Protein AF-A0A382SIT6-F1 (afdb_monomer)

Structure (mmCIF, N/CA/C/O backbone):
data_AF-A0A382SIT6-F1
#
_entry.id   AF-A0A382SIT6-F1
#
loop_
_atom_site.group_PDB
_atom_site.id
_atom_site.type_symbol
_atom_site.label_atom_id
_atom_site.label_alt_id
_atom_site.label_comp_id
_atom_site.label_asym_id
_atom_site.label_entity_id
_atom_site.label_seq_id
_atom_site.pdbx_PDB_ins_code
_atom_site.Cartn_x
_atom_site.Cartn_y
_atom_site.Cartn_z
_atom_site.occupancy
_atom_site.B_iso_or_equiv
_atom_site.auth_seq_id
_atom_site.auth_comp_id
_atom_site.auth_asym_id
_atom_site.auth_atom_id
_atom_site.pdbx_PDB_model_num
ATOM 1 N N . MET A 1 1 ? 5.022 -19.753 -0.073 1.00 64.50 1 MET A N 1
ATOM 2 C CA . MET A 1 1 ? 6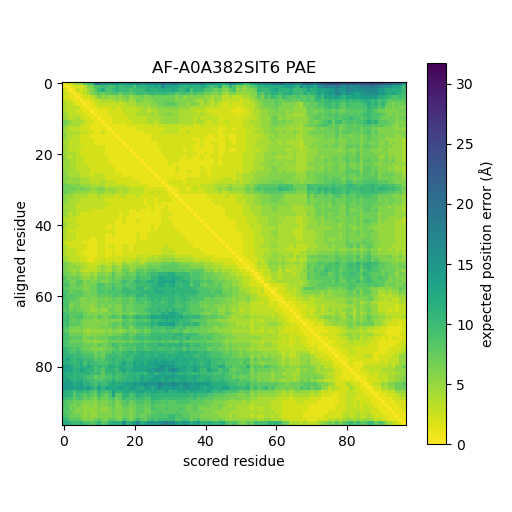.394 -19.171 -0.145 1.00 64.50 1 MET A CA 1
ATOM 3 C C . MET A 1 1 ? 6.535 -18.263 -1.355 1.00 64.50 1 MET A C 1
ATOM 5 O O . MET A 1 1 ? 7.039 -17.162 -1.184 1.00 64.50 1 MET A O 1
ATOM 9 N N . LEU A 1 2 ? 6.063 -18.689 -2.533 1.00 77.31 2 LEU A N 1
ATOM 10 C CA . LEU A 1 2 ? 6.033 -17.855 -3.738 1.00 77.31 2 LEU A CA 1
ATOM 11 C C . LEU A 1 2 ? 5.269 -16.543 -3.532 1.00 77.31 2 LEU A C 1
ATOM 13 O O . LEU A 1 2 ? 5.758 -15.513 -3.965 1.00 77.31 2 LEU A O 1
ATOM 17 N N . ASP A 1 3 ? 4.186 -16.547 -2.757 1.00 75.69 3 ASP A N 1
ATOM 18 C CA . ASP A 1 3 ? 3.359 -15.351 -2.497 1.00 75.69 3 ASP A CA 1
ATOM 19 C C . ASP A 1 3 ? 4.087 -14.262 -1.689 1.00 75.69 3 ASP A C 1
ATOM 21 O O . ASP A 1 3 ? 3.682 -13.105 -1.688 1.00 75.69 3 ASP A O 1
ATOM 25 N N . LYS A 1 4 ? 5.189 -14.613 -1.006 1.00 78.19 4 LYS A N 1
ATOM 26 C CA . LYS A 1 4 ? 6.058 -13.627 -0.339 1.00 78.19 4 LYS A CA 1
ATOM 27 C C . LYS A 1 4 ? 7.012 -12.936 -1.315 1.00 78.19 4 LYS A C 1
ATOM 29 O O . LYS A 1 4 ? 7.439 -11.821 -1.044 1.00 78.19 4 LYS A O 1
ATOM 34 N N . ILE A 1 5 ? 7.377 -13.615 -2.403 1.00 85.75 5 ILE A N 1
ATOM 35 C CA . ILE A 1 5 ? 8.288 -13.103 -3.436 1.00 85.75 5 ILE A CA 1
ATOM 36 C C . ILE A 1 5 ? 7.480 -12.396 -4.530 1.00 85.75 5 ILE A C 1
ATOM 38 O O . ILE A 1 5 ? 7.872 -11.334 -4.996 1.00 85.75 5 ILE A O 1
ATOM 42 N N . PHE A 1 6 ? 6.325 -12.953 -4.887 1.00 89.31 6 PHE A N 1
ATOM 43 C CA . PHE A 1 6 ? 5.402 -12.429 -5.884 1.00 89.31 6 PHE A CA 1
ATOM 44 C C . PHE A 1 6 ? 4.045 -12.142 -5.235 1.00 89.31 6 PHE A C 1
ATOM 46 O O . PHE A 1 6 ? 3.109 -12.932 -5.384 1.00 89.31 6 PHE A O 1
ATOM 53 N N . PRO A 1 7 ? 3.935 -11.052 -4.459 1.00 91.06 7 PRO A N 1
ATOM 54 C CA . PRO A 1 7 ? 2.666 -10.674 -3.865 1.00 91.06 7 PRO A CA 1
ATOM 55 C C . PRO A 1 7 ? 1.641 -10.298 -4.941 1.00 91.06 7 PRO A C 1
ATOM 57 O O . PRO A 1 7 ? 1.983 -9.871 -6.052 1.00 91.06 7 PRO A O 1
ATOM 60 N N . LYS A 1 8 ? 0.360 -10.424 -4.585 1.00 92.50 8 LYS A N 1
ATOM 61 C CA . LYS A 1 8 ? -0.731 -9.841 -5.370 1.00 92.50 8 LYS A CA 1
ATOM 62 C C . LYS A 1 8 ? -0.531 -8.326 -5.426 1.00 92.50 8 LYS A C 1
ATOM 64 O O . LYS A 1 8 ? -0.004 -7.737 -4.482 1.00 92.50 8 LYS A O 1
ATOM 69 N N . ILE A 1 9 ? -0.899 -7.709 -6.541 1.00 94.38 9 ILE A N 1
ATOM 70 C CA . ILE A 1 9 ? -0.853 -6.254 -6.687 1.00 94.38 9 ILE A CA 1
ATOM 71 C C . ILE A 1 9 ? -2.242 -5.725 -6.364 1.00 94.38 9 ILE A C 1
ATOM 73 O O . ILE A 1 9 ? -3.236 -6.326 -6.766 1.00 94.38 9 ILE A O 1
ATOM 77 N N . HIS A 1 10 ? -2.294 -4.596 -5.674 1.00 93.88 10 HIS A N 1
ATOM 78 C CA . HIS A 1 10 ? -3.511 -3.828 -5.507 1.00 93.88 10 HIS A CA 1
ATOM 79 C C . HIS A 1 10 ? -4.084 -3.430 -6.877 1.00 93.88 10 HIS A C 1
ATOM 81 O O . HIS A 1 10 ? -3.325 -3.088 -7.787 1.00 93.88 10 HIS A O 1
ATOM 87 N N . ASP A 1 11 ? -5.409 -3.419 -7.027 1.00 94.12 11 ASP A N 1
ATOM 88 C CA . ASP A 1 11 ? -6.062 -3.211 -8.330 1.00 94.12 11 ASP A CA 1
ATOM 89 C C . ASP A 1 11 ? -5.620 -1.910 -9.026 1.00 94.12 11 ASP A C 1
ATOM 91 O O . ASP A 1 11 ? -5.365 -1.885 -10.234 1.00 94.12 11 ASP A O 1
ATOM 95 N N . GLU A 1 12 ? -5.424 -0.831 -8.262 1.00 93.56 12 GLU A N 1
ATOM 96 C CA . GLU A 1 12 ? -4.924 0.442 -8.801 1.00 93.56 12 GLU A CA 1
ATOM 97 C C . GLU A 1 12 ? -3.445 0.386 -9.225 1.00 93.56 12 GLU A C 1
ATOM 99 O O . GLU A 1 12 ? -3.022 1.113 -10.127 1.00 93.56 12 GLU A O 1
ATOM 104 N N . GLY A 1 13 ? -2.657 -0.518 -8.640 1.00 95.88 13 GLY A N 1
ATOM 105 C CA . GLY A 1 13 ? -1.236 -0.687 -8.934 1.00 95.88 13 GLY A CA 1
ATOM 106 C C . GLY A 1 13 ? -0.948 -1.167 -10.353 1.00 95.88 13 GLY A C 1
ATOM 107 O O . GLY A 1 13 ? 0.081 -0.802 -10.923 1.00 95.88 13 GLY A O 1
ATOM 108 N N . TYR A 1 14 ? -1.867 -1.916 -10.973 1.00 96.31 14 TYR A N 1
ATOM 109 C CA . TYR A 1 14 ? -1.703 -2.384 -12.354 1.00 96.31 14 TYR A CA 1
ATOM 110 C C . TYR A 1 14 ? -1.575 -1.229 -13.354 1.00 96.31 14 TYR A C 1
ATOM 112 O O . TYR A 1 14 ? -0.759 -1.306 -14.276 1.00 96.31 14 TYR A O 1
ATOM 120 N N . LYS A 1 15 ? -2.322 -0.132 -13.158 1.00 97.12 15 LYS A N 1
ATOM 121 C CA . LYS A 1 15 ? -2.253 1.057 -14.028 1.00 97.12 15 LYS A CA 1
ATOM 122 C C . LYS A 1 15 ? -0.851 1.668 -13.997 1.00 97.12 15 LYS A C 1
ATOM 124 O O . LYS A 1 15 ? -0.263 1.926 -15.046 1.00 97.12 15 LYS A O 1
ATOM 129 N N . PHE A 1 16 ? -0.295 1.843 -12.799 1.00 97.25 16 PHE A N 1
ATOM 130 C CA . PHE A 1 16 ? 1.056 2.375 -12.621 1.00 97.25 16 PHE A CA 1
ATOM 131 C C . PHE A 1 16 ? 2.113 1.418 -13.163 1.00 97.25 16 PHE A C 1
ATOM 133 O O . PHE A 1 16 ? 3.013 1.857 -13.874 1.00 97.25 16 PHE A O 1
ATOM 140 N N . LEU A 1 17 ? 1.974 0.115 -12.915 1.00 97.69 17 LEU A N 1
ATOM 141 C CA . LEU A 1 17 ? 2.925 -0.875 -13.409 1.00 97.69 17 LEU A CA 1
ATOM 142 C C . LEU A 1 17 ? 3.026 -0.861 -14.942 1.00 97.69 17 LEU A C 1
ATOM 144 O O . LEU A 1 17 ? 4.132 -0.901 -15.480 1.00 97.69 17 LEU A O 1
ATOM 148 N N . VAL A 1 18 ? 1.895 -0.745 -15.648 1.00 98.06 18 VAL A N 1
ATOM 149 C CA . VAL A 1 18 ? 1.873 -0.617 -17.115 1.00 98.06 18 VAL A CA 1
ATOM 150 C C . VAL A 1 18 ? 2.580 0.662 -17.568 1.00 98.06 18 VAL A C 1
ATOM 152 O O . VAL A 1 18 ? 3.398 0.610 -18.485 1.00 98.06 18 VAL A O 1
ATOM 155 N N . ILE A 1 19 ? 2.320 1.798 -16.912 1.00 98.12 19 ILE A N 1
ATOM 156 C CA . ILE A 1 19 ? 2.973 3.077 -17.233 1.00 98.12 19 ILE A CA 1
ATOM 157 C C . ILE A 1 19 ? 4.495 2.977 -17.044 1.00 98.12 19 ILE A C 1
ATOM 159 O O . ILE A 1 19 ? 5.248 3.350 -17.944 1.00 98.12 19 ILE A O 1
ATOM 163 N N . PHE A 1 20 ? 4.956 2.432 -15.915 1.00 97.94 20 PHE A N 1
ATOM 164 C CA . PHE A 1 20 ? 6.383 2.234 -15.636 1.00 97.94 20 PHE A CA 1
ATOM 165 C C . PHE A 1 20 ? 7.031 1.249 -16.618 1.00 97.94 20 PHE A C 1
ATOM 167 O O . PHE A 1 20 ? 8.130 1.510 -17.113 1.00 97.94 20 PHE A O 1
ATOM 174 N N . GLY A 1 21 ? 6.340 0.161 -16.968 1.00 98.06 21 GLY A N 1
ATOM 175 C CA . GLY A 1 21 ? 6.810 -0.804 -17.960 1.00 98.06 21 GLY A CA 1
ATOM 176 C C . GLY A 1 21 ? 6.980 -0.183 -19.349 1.00 98.06 21 GLY A C 1
ATOM 177 O O .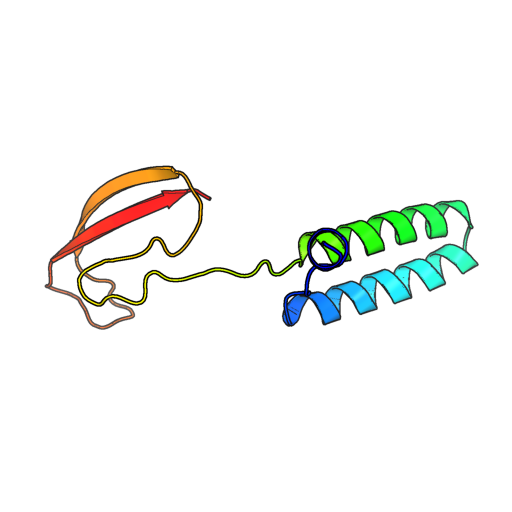 GLY A 1 21 ? 8.037 -0.327 -19.964 1.00 98.06 21 GLY A O 1
ATOM 178 N N . LEU A 1 22 ? 5.987 0.574 -19.825 1.00 98.44 22 LEU A N 1
ATOM 179 C CA . LEU A 1 22 ? 6.069 1.286 -21.105 1.00 98.44 22 LEU A CA 1
ATOM 180 C C . LEU A 1 22 ? 7.180 2.342 -21.100 1.00 98.44 22 LEU A C 1
ATOM 182 O O . LEU A 1 22 ? 7.969 2.405 -22.043 1.00 98.44 22 LEU A O 1
ATOM 186 N N . ALA A 1 23 ? 7.290 3.128 -20.025 1.00 98.12 23 ALA A N 1
ATOM 187 C CA . ALA A 1 23 ? 8.360 4.110 -19.871 1.00 98.12 23 ALA A CA 1
ATOM 188 C C . ALA A 1 23 ? 9.744 3.444 -19.902 1.00 98.12 23 ALA A C 1
ATOM 190 O O . ALA A 1 23 ? 10.644 3.929 -20.581 1.00 98.12 23 ALA A O 1
ATOM 191 N N . THR A 1 24 ? 9.900 2.296 -19.242 1.00 98.31 24 THR A N 1
ATOM 192 C CA . THR A 1 24 ? 11.146 1.517 -19.241 1.00 98.31 24 THR A CA 1
ATOM 193 C C . THR A 1 24 ? 11.542 1.065 -20.640 1.00 98.31 24 THR A C 1
ATOM 195 O O . THR A 1 24 ? 12.704 1.205 -21.021 1.00 98.31 24 THR A O 1
ATOM 198 N N . ILE A 1 25 ? 10.584 0.571 -21.430 1.00 98.12 25 ILE A N 1
ATOM 199 C CA . ILE A 1 25 ? 10.823 0.158 -22.818 1.00 98.12 25 ILE A CA 1
ATOM 200 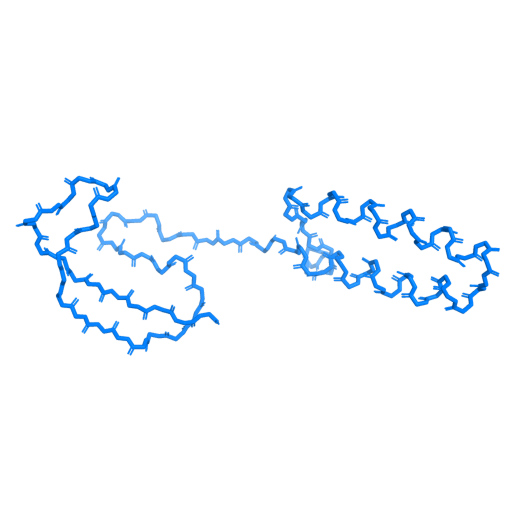C C . ILE A 1 25 ? 11.294 1.354 -23.655 1.00 98.12 25 ILE A C 1
ATOM 202 O O . ILE A 1 25 ? 12.309 1.253 -24.343 1.00 98.12 25 ILE A O 1
ATOM 206 N N . ILE A 1 26 ? 10.607 2.498 -23.557 1.00 98.12 26 ILE A N 1
ATOM 207 C CA . ILE A 1 26 ? 10.973 3.727 -24.279 1.00 98.12 26 ILE A CA 1
ATOM 208 C C . ILE A 1 26 ? 12.379 4.193 -23.881 1.00 98.12 26 ILE A C 1
ATOM 210 O O . ILE A 1 26 ? 13.212 4.465 -24.743 1.00 98.12 26 ILE A O 1
ATOM 214 N N . LEU A 1 27 ? 12.672 4.236 -22.579 1.00 97.94 27 LEU A N 1
ATOM 215 C CA . LEU A 1 27 ? 13.980 4.628 -22.055 1.00 97.94 27 LEU A CA 1
ATOM 216 C C . LEU A 1 27 ? 15.102 3.699 -22.530 1.00 97.94 27 LEU A C 1
ATOM 218 O O . LEU A 1 27 ? 16.197 4.172 -22.833 1.00 97.94 27 LEU A O 1
ATOM 222 N N . ASN A 1 28 ? 14.828 2.399 -22.644 1.00 97.69 28 ASN A N 1
ATOM 223 C CA . ASN A 1 28 ? 15.796 1.425 -23.133 1.00 97.69 28 ASN A CA 1
ATOM 224 C C . ASN A 1 28 ? 16.175 1.652 -24.608 1.00 97.69 28 ASN A C 1
ATOM 226 O O . ASN A 1 28 ? 17.333 1.451 -24.966 1.00 97.69 28 ASN A O 1
ATOM 230 N N . PHE A 1 29 ? 15.241 2.119 -25.447 1.00 97.44 29 PHE A N 1
ATOM 231 C CA . PHE A 1 29 ? 15.538 2.503 -26.835 1.00 97.44 29 PHE A CA 1
ATOM 232 C C . PHE A 1 29 ? 16.385 3.776 -26.945 1.00 97.44 29 PHE A C 1
ATOM 234 O O . PHE A 1 29 ? 17.117 3.934 -27.918 1.00 97.44 29 PHE A O 1
ATOM 241 N N . ILE A 1 30 ? 16.297 4.678 -25.963 1.00 96.62 30 ILE A N 1
ATOM 242 C CA . ILE A 1 30 ? 17.110 5.900 -25.924 1.00 96.62 30 ILE A CA 1
ATOM 243 C C . ILE A 1 30 ? 18.530 5.566 -25.459 1.00 96.62 30 ILE A C 1
ATOM 245 O O . ILE A 1 30 ? 19.504 5.962 -26.096 1.00 96.62 30 ILE A O 1
ATOM 249 N N . HIS A 1 31 ? 18.657 4.856 -24.333 1.00 97.25 31 HIS A N 1
ATOM 250 C CA . HIS A 1 31 ? 19.948 4.484 -23.765 1.00 97.25 31 HIS A CA 1
ATOM 251 C C . HIS A 1 31 ? 19.803 3.331 -22.760 1.00 97.25 31 HIS A C 1
ATOM 253 O O . HIS A 1 31 ? 19.023 3.417 -21.810 1.00 97.25 31 HIS A O 1
ATOM 259 N N . GLY A 1 32 ? 20.630 2.287 -22.886 1.00 95.88 32 GLY A N 1
ATOM 260 C CA . GLY A 1 32 ? 20.529 1.085 -22.044 1.00 95.88 32 GLY A CA 1
ATOM 261 C C . GLY A 1 32 ? 20.629 1.354 -20.535 1.00 95.88 32 GLY A C 1
ATOM 262 O O . GLY A 1 32 ? 19.914 0.743 -19.749 1.00 95.88 32 GLY A O 1
ATOM 263 N N . PHE A 1 33 ? 21.445 2.328 -20.112 1.00 97.25 33 PHE A N 1
ATOM 264 C CA . PHE A 1 33 ? 21.520 2.727 -18.696 1.00 97.25 33 PH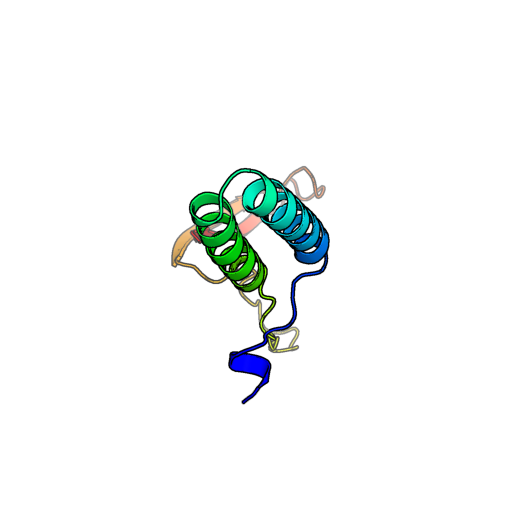E A CA 1
ATOM 265 C C . PHE A 1 33 ? 20.204 3.330 -18.167 1.00 97.25 33 PHE A C 1
ATOM 267 O O . PHE A 1 33 ? 19.810 3.042 -17.039 1.00 97.25 33 PHE A O 1
ATOM 274 N N . LEU A 1 34 ? 19.493 4.126 -18.977 1.00 97.44 34 LEU A N 1
ATOM 275 C CA . LEU A 1 34 ? 18.196 4.686 -18.582 1.00 97.44 34 LEU A CA 1
ATOM 276 C C . LEU A 1 34 ? 17.129 3.586 -18.546 1.00 97.44 34 LEU A C 1
ATOM 278 O O . LEU A 1 34 ? 16.316 3.562 -17.625 1.00 97.44 34 LEU A O 1
ATOM 282 N N . GLY A 1 35 ? 17.171 2.645 -19.497 1.00 97.69 35 GLY A N 1
ATOM 283 C CA . GLY A 1 35 ? 16.345 1.437 -19.468 1.00 97.69 35 GLY A CA 1
ATOM 284 C C . GLY A 1 35 ? 16.564 0.606 -18.200 1.00 97.69 35 GLY A C 1
ATOM 285 O O . GLY A 1 35 ? 15.601 0.191 -17.563 1.00 97.69 35 GLY A O 1
ATOM 286 N N . PHE A 1 36 ? 17.817 0.428 -17.772 1.00 97.94 36 PHE A N 1
ATOM 287 C CA . PHE A 1 36 ? 18.146 -0.274 -16.528 1.00 97.94 36 PHE A CA 1
ATOM 288 C C . PHE A 1 36 ? 17.572 0.425 -15.285 1.00 97.94 36 PHE A C 1
ATOM 290 O O . PHE A 1 36 ? 16.969 -0.234 -14.438 1.00 97.94 36 PHE A O 1
ATOM 297 N N . ILE A 1 37 ? 17.689 1.755 -15.193 1.00 98.31 37 ILE A N 1
ATOM 298 C CA . ILE A 1 37 ? 17.049 2.530 -14.116 1.00 98.31 37 ILE A CA 1
ATOM 299 C C . ILE A 1 37 ? 15.525 2.358 -14.163 1.00 98.31 37 ILE A C 1
ATOM 301 O O . ILE A 1 37 ? 14.908 2.089 -13.133 1.00 98.31 37 ILE A O 1
ATOM 305 N N . GLY A 1 38 ? 14.916 2.458 -15.348 1.00 98.19 38 GLY A N 1
ATOM 306 C CA . GLY A 1 38 ? 13.481 2.233 -15.536 1.00 98.19 38 GLY A CA 1
ATOM 307 C C . GLY A 1 38 ? 13.038 0.848 -15.060 1.00 98.19 38 GLY A C 1
ATOM 308 O O . GLY A 1 38 ? 12.032 0.724 -14.361 1.00 98.19 38 GLY A O 1
ATOM 309 N N . LEU A 1 39 ? 13.828 -0.190 -15.346 1.00 98.25 39 LEU A N 1
ATOM 310 C CA . LEU A 1 39 ? 13.548 -1.554 -14.906 1.00 98.25 39 LEU A CA 1
ATOM 311 C C . LEU A 1 39 ? 13.544 -1.662 -13.377 1.00 98.25 39 LEU A C 1
ATOM 313 O O . LEU A 1 39 ? 12.611 -2.235 -12.814 1.00 98.25 39 LEU A O 1
ATOM 317 N N . ILE A 1 40 ? 14.534 -1.070 -12.700 1.00 98.44 40 ILE A N 1
ATOM 318 C CA . ILE A 1 40 ? 14.571 -1.021 -11.230 1.00 98.44 40 ILE A CA 1
ATOM 319 C C . ILE A 1 40 ? 13.325 -0.316 -10.689 1.00 98.44 40 ILE A C 1
ATOM 321 O O . ILE A 1 40 ? 12.689 -0.822 -9.767 1.00 98.44 40 ILE A O 1
ATOM 325 N N . LEU A 1 41 ? 12.945 0.821 -11.275 1.00 98.25 41 LEU A N 1
ATOM 326 C CA . LEU A 1 41 ? 11.759 1.564 -10.853 1.00 98.25 41 LEU A CA 1
ATOM 327 C C . LEU A 1 41 ? 10.457 0.800 -11.118 1.00 98.25 41 LEU A C 1
ATOM 329 O O . LEU A 1 41 ? 9.536 0.877 -10.312 1.00 98.25 41 LEU A O 1
ATOM 333 N N . THR A 1 42 ? 10.382 0.025 -12.199 1.00 98.19 42 THR A N 1
ATOM 334 C CA . THR A 1 42 ? 9.235 -0.844 -12.499 1.00 98.19 42 THR A CA 1
ATOM 335 C C . THR A 1 42 ? 9.107 -1.955 -11.460 1.00 98.19 42 THR A C 1
ATOM 337 O O . THR A 1 42 ? 8.014 -2.202 -10.955 1.00 98.19 42 THR A O 1
ATOM 340 N N . ILE A 1 43 ? 10.224 -2.583 -11.075 1.00 97.75 43 ILE A N 1
ATOM 341 C CA . ILE A 1 43 ? 10.251 -3.582 -9.998 1.00 97.75 43 ILE A CA 1
ATOM 342 C C . ILE A 1 43 ? 9.865 -2.935 -8.661 1.00 97.75 43 ILE A C 1
ATOM 344 O O . ILE A 1 43 ? 9.060 -3.488 -7.915 1.00 97.75 43 ILE A O 1
ATOM 348 N N . TRP A 1 44 ? 10.394 -1.749 -8.354 1.00 97.69 44 TRP A N 1
ATOM 349 C CA . TRP A 1 44 ? 10.008 -1.002 -7.157 1.00 97.69 44 TRP A CA 1
ATOM 350 C C . TRP A 1 44 ? 8.509 -0.674 -7.150 1.00 97.69 44 TRP A C 1
ATOM 352 O O . TRP A 1 44 ? 7.853 -0.899 -6.139 1.00 97.69 44 TRP A O 1
ATOM 362 N N . CYS A 1 45 ? 7.952 -0.231 -8.281 1.00 97.75 45 CYS A N 1
ATOM 363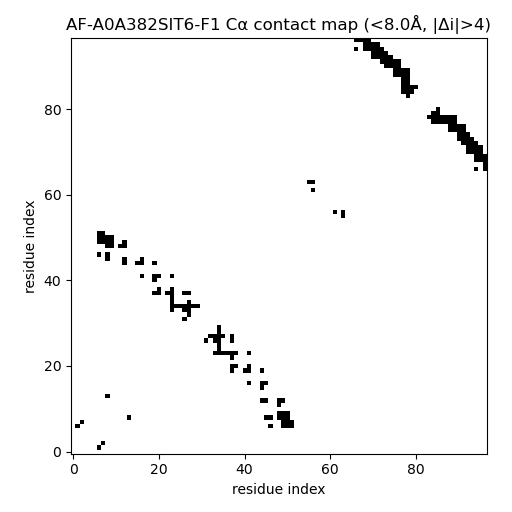 C CA . CYS A 1 45 ? 6.526 0.045 -8.442 1.00 97.75 45 CYS A CA 1
ATOM 364 C C . CYS A 1 45 ? 5.678 -1.208 -8.176 1.00 97.75 45 CYS A C 1
ATOM 366 O O . CYS A 1 45 ? 4.716 -1.142 -7.412 1.00 97.75 45 CYS A O 1
ATOM 368 N N . TYR A 1 46 ? 6.082 -2.364 -8.717 1.00 96.69 46 TYR A N 1
ATOM 369 C CA . TYR A 1 46 ? 5.441 -3.650 -8.431 1.00 96.69 46 TYR A CA 1
ATOM 370 C C . TYR A 1 46 ? 5.382 -3.941 -6.923 1.00 96.69 46 TYR A C 1
ATOM 372 O O . TYR A 1 46 ? 4.319 -4.255 -6.393 1.00 96.69 46 TYR A O 1
ATOM 380 N N . TYR A 1 47 ? 6.503 -3.786 -6.210 1.00 95.75 47 TYR A N 1
ATOM 381 C CA . TYR A 1 47 ? 6.546 -4.040 -4.766 1.00 95.75 47 TYR A CA 1
ATOM 382 C C . TYR A 1 47 ? 5.888 -2.950 -3.916 1.00 95.75 47 TYR A C 1
ATOM 384 O O . TYR A 1 47 ? 5.476 -3.245 -2.795 1.00 95.75 47 TYR A O 1
ATOM 392 N N . PHE A 1 48 ? 5.798 -1.715 -4.409 1.00 95.44 48 PHE A N 1
ATOM 393 C CA . PHE A 1 48 ? 5.123 -0.612 -3.726 1.00 95.44 48 PHE A CA 1
ATOM 394 C C . PHE A 1 48 ? 3.614 -0.857 -3.648 1.00 95.44 48 PHE A C 1
ATOM 396 O O . PHE A 1 48 ? 3.024 -0.704 -2.584 1.00 95.44 48 PHE A O 1
ATOM 403 N N . PHE A 1 49 ? 3.008 -1.317 -4.745 1.00 96.00 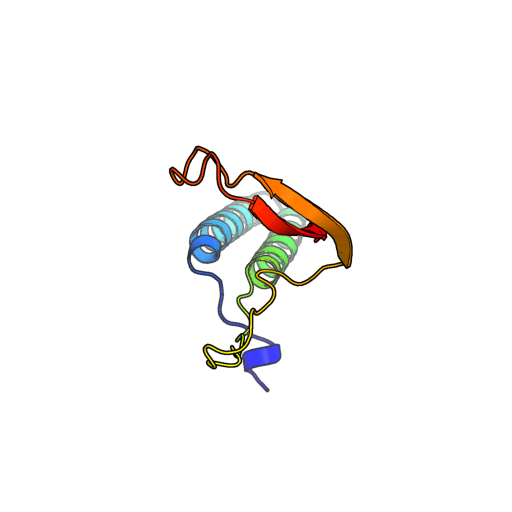49 PHE A N 1
ATOM 404 C CA . PHE A 1 49 ? 1.577 -1.626 -4.819 1.00 96.00 49 PHE A CA 1
ATOM 405 C C . PHE A 1 49 ? 1.224 -3.055 -4.397 1.00 96.00 49 PHE A C 1
ATOM 407 O O . PHE A 1 49 ? 0.153 -3.553 -4.739 1.00 96.00 49 PHE A O 1
ATOM 414 N N . ARG A 1 50 ? 2.107 -3.745 -3.673 1.00 94.19 50 ARG A N 1
ATOM 415 C CA . ARG A 1 50 ? 1.793 -5.080 -3.159 1.00 94.19 50 ARG A CA 1
ATOM 416 C C . ARG A 1 50 ? 0.597 -5.023 -2.208 1.00 94.19 50 ARG A C 1
ATOM 418 O O . ARG A 1 50 ? 0.540 -4.162 -1.333 1.00 94.19 50 ARG A O 1
ATOM 425 N N . ASP A 1 51 ? -0.291 -5.994 -2.338 1.00 92.44 51 ASP A N 1
ATOM 426 C CA . ASP A 1 51 ? -1.477 -6.155 -1.508 1.00 92.44 51 ASP A CA 1
ATOM 427 C C . ASP A 1 51 ? -1.352 -7.442 -0.673 1.00 92.44 51 ASP A C 1
ATOM 429 O O . ASP A 1 51 ? -1.592 -8.548 -1.176 1.00 92.44 51 ASP A O 1
ATOM 433 N N . PRO A 1 52 ? -0.844 -7.348 0.571 1.00 87.44 52 PRO A N 1
ATOM 434 C CA . PRO A 1 52 ? -0.696 -8.504 1.442 1.00 87.44 52 PRO A CA 1
ATOM 435 C C . PRO A 1 52 ? -2.055 -8.954 1.985 1.00 87.44 52 PRO A C 1
ATOM 437 O O . PRO A 1 52 ? -2.890 -8.138 2.361 1.00 87.44 52 PRO A O 1
ATOM 440 N N . GLU A 1 53 ? -2.246 -10.264 2.145 1.00 84.94 53 GLU A N 1
ATOM 441 C CA . GLU A 1 53 ? -3.465 -10.777 2.773 1.00 84.94 53 GLU A CA 1
ATOM 442 C C . GLU A 1 53 ? -3.590 -10.275 4.225 1.00 84.94 53 GLU A C 1
ATOM 444 O O . GLU A 1 53 ? -2.662 -10.392 5.034 1.00 84.94 53 GLU A O 1
ATOM 449 N N . ARG A 1 54 ? -4.750 -9.693 4.548 1.00 85.25 54 ARG A N 1
ATOM 450 C CA . ARG A 1 54 ? -5.123 -9.229 5.890 1.00 85.25 54 ARG A CA 1
ATOM 451 C C . ARG A 1 54 ? -6.244 -10.111 6.428 1.00 85.25 54 ARG A C 1
ATOM 453 O O . ARG A 1 54 ? -7.247 -10.319 5.752 1.00 85.25 54 ARG A O 1
ATOM 460 N N . ILE A 1 55 ? -6.079 -10.615 7.647 1.00 86.56 55 ILE A N 1
ATOM 461 C CA . ILE A 1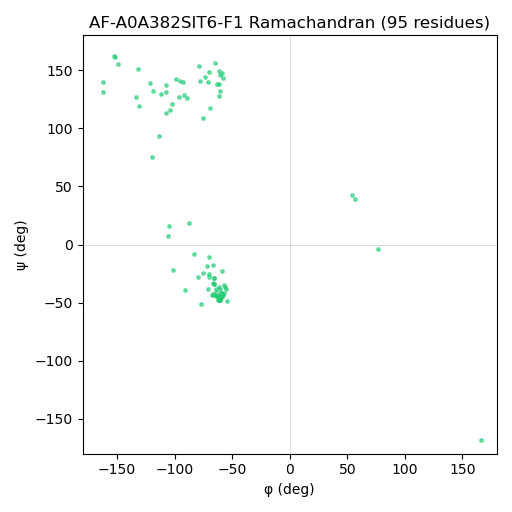 55 ? -7.085 -11.441 8.323 1.00 86.56 55 ILE A CA 1
ATOM 462 C C . ILE A 1 55 ? -7.772 -10.565 9.369 1.00 86.56 55 ILE A C 1
ATOM 464 O O . ILE A 1 55 ? -7.125 -10.104 10.308 1.00 86.56 55 ILE A O 1
ATOM 468 N N . SER A 1 56 ? -9.070 -10.318 9.190 1.00 86.56 56 SER A N 1
ATOM 469 C CA . SER A 1 56 ? -9.899 -9.651 10.200 1.00 86.56 56 SER A CA 1
ATOM 470 C C . SER A 1 56 ? -10.305 -10.635 11.301 1.00 86.56 56 SER A C 1
ATOM 472 O O . SER A 1 56 ? -10.401 -11.838 11.060 1.00 86.56 56 SER A O 1
ATOM 474 N N . ILE A 1 57 ? -10.570 -10.117 12.502 1.00 90.00 57 ILE A N 1
ATOM 475 C CA . ILE A 1 57 ? -11.030 -10.904 13.657 1.00 90.00 57 ILE A CA 1
ATOM 476 C C . ILE A 1 57 ? -12.437 -11.483 13.407 1.00 90.00 57 ILE A C 1
ATOM 478 O O . ILE A 1 57 ? -12.731 -12.572 13.888 1.00 90.00 57 ILE A O 1
ATOM 482 N N . ASN A 1 58 ? -13.267 -10.809 12.594 1.00 88.12 58 ASN A N 1
ATOM 483 C CA . ASN A 1 58 ? -14.641 -11.215 12.255 1.00 88.12 58 ASN A CA 1
ATOM 484 C C . ASN A 1 58 ? -15.537 -11.473 13.485 1.00 88.12 58 ASN A C 1
ATOM 486 O O . ASN A 1 58 ? -16.292 -12.443 13.514 1.00 88.12 58 ASN A O 1
ATOM 490 N N . ASP A 1 59 ? -15.447 -10.606 14.495 1.00 92.88 59 ASP A N 1
ATOM 491 C CA . ASP A 1 59 ? -16.249 -10.663 15.720 1.00 92.88 59 ASP A CA 1
ATOM 492 C C . ASP A 1 59 ? -16.803 -9.265 16.034 1.00 92.88 59 ASP A C 1
ATOM 494 O O . ASP A 1 59 ? -16.045 -8.295 16.107 1.00 92.88 59 ASP A O 1
ATOM 498 N N . ASP A 1 60 ? -18.120 -9.173 16.227 1.00 92.56 60 ASP A N 1
ATOM 499 C CA . ASP A 1 60 ? -18.848 -7.917 16.449 1.00 92.56 60 ASP A CA 1
ATOM 500 C C . ASP A 1 60 ? -18.559 -7.271 17.818 1.00 92.56 60 ASP A C 1
ATOM 502 O O . ASP A 1 60 ? -18.917 -6.115 18.049 1.00 92.56 60 ASP A O 1
ATOM 506 N N . ASN A 1 61 ? -17.894 -7.983 18.734 1.00 94.81 61 ASN A N 1
ATOM 507 C CA . ASN A 1 61 ? -17.494 -7.448 20.037 1.00 94.81 61 ASN A CA 1
ATOM 508 C C . ASN A 1 61 ? -16.180 -6.651 19.990 1.00 94.81 61 ASN A C 1
ATOM 510 O O . ASN A 1 61 ? -15.805 -6.038 20.993 1.00 94.81 61 ASN A O 1
ATOM 514 N N . TYR A 1 62 ? -15.468 -6.654 18.857 1.00 90.56 62 TYR A N 1
ATOM 515 C CA . TYR A 1 62 ? -14.164 -6.010 18.717 1.00 90.56 62 TYR A CA 1
ATOM 516 C C . TYR A 1 62 ? -14.163 -4.956 17.610 1.00 90.56 62 TYR A C 1
ATOM 518 O O . TYR A 1 62 ? -14.667 -5.163 16.511 1.00 90.56 62 TYR A O 1
ATOM 526 N N . LEU A 1 63 ? -13.502 -3.829 17.879 1.00 88.94 63 LEU A N 1
ATOM 527 C CA . LEU A 1 63 ? -13.125 -2.862 16.851 1.00 88.94 63 LEU A CA 1
ATOM 528 C C . LEU A 1 63 ? -11.685 -3.142 16.420 1.00 88.94 63 LEU A C 1
ATOM 530 O O . LEU A 1 63 ? -10.783 -3.215 17.256 1.00 88.94 63 LEU A O 1
ATOM 534 N N . VAL A 1 64 ? -11.467 -3.293 15.115 1.00 89.50 64 VAL A N 1
ATOM 535 C CA . VAL A 1 64 ? -10.138 -3.520 14.531 1.00 89.50 64 VAL A CA 1
ATOM 536 C C . VAL A 1 64 ? -9.588 -2.199 14.003 1.00 89.50 64 VAL A C 1
ATOM 538 O O . VAL A 1 64 ? -10.331 -1.378 13.465 1.00 89.50 64 VAL A O 1
ATOM 541 N N . SER A 1 65 ? -8.280 -1.986 14.158 1.00 89.56 65 SER A N 1
ATOM 542 C CA . SER A 1 65 ? -7.621 -0.802 13.605 1.00 89.56 65 SER A CA 1
ATOM 543 C C . SER A 1 65 ? -7.778 -0.764 12.078 1.00 89.56 65 SER A C 1
ATOM 545 O O . SER A 1 65 ? -7.501 -1.773 11.427 1.00 89.56 65 SER A O 1
ATOM 547 N N . PRO A 1 66 ? -8.174 0.375 11.482 1.00 87.00 66 PRO A N 1
ATOM 548 C CA . PRO A 1 66 ? -8.301 0.494 10.029 1.00 87.00 66 PRO A CA 1
ATOM 549 C C . PRO A 1 66 ? -6.943 0.520 9.312 1.00 87.00 66 PRO A C 1
ATOM 551 O O . PRO A 1 66 ? -6.884 0.298 8.105 1.00 87.00 66 PRO A O 1
ATOM 554 N N . ALA A 1 67 ? -5.862 0.813 10.037 1.00 86.12 67 ALA A N 1
ATOM 555 C CA . ALA A 1 67 ? -4.510 0.905 9.507 1.00 86.12 67 ALA A CA 1
ATOM 556 C C . ALA A 1 67 ? -3.464 0.496 10.554 1.00 86.12 67 ALA A C 1
ATOM 558 O O . ALA A 1 67 ? -3.698 0.607 11.762 1.00 86.12 67 ALA A O 1
ATOM 559 N N . ASP A 1 68 ? -2.299 0.057 10.083 1.00 88.69 68 ASP A N 1
ATOM 560 C CA . ASP A 1 68 ? -1.109 -0.110 10.919 1.00 88.69 68 ASP A CA 1
ATOM 561 C C . ASP A 1 68 ? -0.573 1.278 11.296 1.00 88.69 68 ASP A C 1
ATOM 563 O O . ASP A 1 68 ? -0.567 2.172 10.463 1.00 88.69 68 ASP A O 1
ATOM 567 N N . GLY A 1 69 ? -0.123 1.500 12.526 1.00 92.19 69 GLY A N 1
ATOM 568 C CA . GLY A 1 69 ? 0.397 2.812 12.906 1.00 92.19 69 GLY A CA 1
ATOM 569 C C . GLY A 1 69 ? 0.543 2.989 14.407 1.00 92.19 69 GLY A C 1
ATOM 570 O O . GLY A 1 69 ? 0.440 2.038 15.181 1.00 92.19 69 GLY A O 1
ATOM 571 N N . THR A 1 70 ? 0.776 4.229 14.824 1.00 95.50 70 THR A N 1
ATOM 572 C CA . THR A 1 70 ? 0.906 4.599 16.237 1.00 95.50 70 THR A CA 1
ATOM 573 C C . THR A 1 70 ? -0.324 5.367 16.700 1.00 95.50 70 THR A C 1
ATOM 575 O O . THR A 1 70 ? -0.734 6.334 16.057 1.00 95.50 70 THR A O 1
ATOM 578 N N . ILE A 1 71 ? -0.901 4.969 17.837 1.00 96.31 71 ILE A N 1
ATOM 579 C CA . ILE A 1 71 ? -1.959 5.748 18.488 1.00 96.31 71 ILE A CA 1
ATOM 580 C C . ILE A 1 71 ? -1.333 7.031 19.031 1.00 96.31 71 ILE A C 1
ATOM 582 O O . ILE A 1 71 ? -0.478 6.984 19.913 1.00 96.31 71 ILE A O 1
ATOM 586 N N . ILE A 1 72 ? -1.780 8.175 18.520 1.00 96.88 72 ILE A N 1
ATOM 587 C CA . ILE A 1 72 ? -1.279 9.490 18.943 1.00 96.88 72 ILE A CA 1
ATOM 588 C C . ILE A 1 72 ? -2.226 10.191 19.920 1.00 96.88 72 ILE A C 1
ATOM 590 O O . ILE A 1 72 ? -1.807 11.086 20.648 1.00 96.88 72 ILE A O 1
ATOM 594 N N . GLN A 1 73 ? -3.508 9.810 19.936 1.00 96.50 73 GLN A N 1
ATOM 595 C CA . GLN A 1 73 ? -4.522 10.473 20.752 1.00 96.50 73 GLN A CA 1
ATOM 596 C C . GLN A 1 73 ? -5.767 9.602 20.916 1.00 96.50 73 GLN A C 1
ATOM 598 O O . GLN A 1 73 ? -6.239 8.999 19.953 1.00 96.50 73 GLN A O 1
ATOM 603 N N . VAL A 1 74 ? -6.332 9.605 22.123 1.00 96.88 74 VAL A N 1
ATOM 604 C CA . VAL A 1 74 ? -7.642 9.019 22.428 1.00 96.88 74 VAL A CA 1
ATOM 605 C C . VAL A 1 74 ? -8.446 10.058 23.197 1.00 96.88 74 VAL A C 1
ATOM 607 O O . VAL A 1 74 ? -8.013 10.506 24.256 1.00 96.88 74 VAL A O 1
ATOM 610 N N . GLN A 1 75 ? -9.586 10.485 22.655 1.00 97.12 75 GLN A N 1
ATOM 611 C CA . GLN A 1 75 ? -10.434 11.496 23.294 1.00 97.12 75 GLN A CA 1
ATOM 612 C C . GLN A 1 75 ? -11.903 11.356 22.899 1.00 97.12 75 GLN A C 1
ATOM 614 O O . GLN A 1 75 ? -12.212 10.785 21.857 1.00 97.12 75 GLN A O 1
ATOM 619 N N . GLU A 1 76 ? -12.807 11.960 23.667 1.00 96.88 76 GLU A N 1
ATOM 620 C CA . GLU A 1 76 ? -14.183 12.166 23.209 1.00 96.88 76 GLU A CA 1
ATOM 621 C C . GLU A 1 76 ? -14.287 13.351 22.242 1.00 96.88 76 GLU A C 1
ATOM 623 O O . GLU A 1 76 ? -13.645 14.389 22.418 1.00 96.88 76 GLU A O 1
ATOM 628 N N . THR A 1 77 ? -15.110 13.209 21.207 1.00 95.44 77 THR A N 1
ATOM 629 C CA . THR A 1 77 ? -15.407 14.276 20.245 1.00 95.44 77 THR A CA 1
ATOM 630 C C . THR A 1 77 ? -16.802 14.088 19.651 1.00 95.44 77 THR A C 1
ATOM 632 O O . THR A 1 77 ? -17.377 13.004 19.763 1.00 95.44 77 THR A O 1
ATOM 635 N N . GLU A 1 78 ? -17.372 15.137 19.063 1.00 95.94 78 GLU A N 1
ATOM 636 C CA . GLU A 1 78 ? -18.649 15.023 18.353 1.00 95.94 78 GLU A CA 1
ATOM 637 C C . GLU A 1 78 ? -18.483 14.231 17.053 1.00 95.94 78 GLU A C 1
ATOM 639 O O . GLU A 1 78 ? -17.418 14.240 16.431 1.00 95.94 78 GLU A O 1
ATOM 644 N N . GLY A 1 79 ? -19.534 13.515 16.659 1.00 94.38 79 GLY A N 1
ATOM 645 C CA . GLY A 1 79 ? -19.546 12.758 15.416 1.00 94.38 79 GLY A CA 1
ATOM 646 C C . GLY A 1 79 ? -19.367 13.656 14.184 1.00 94.38 79 GLY A C 1
ATOM 647 O O . GLY A 1 79 ? -19.802 14.808 14.191 1.00 94.38 79 GLY A O 1
ATOM 648 N N . PRO A 1 80 ? -18.743 13.141 13.109 1.00 93.12 80 PRO A N 1
ATOM 649 C CA . PRO A 1 80 ? -18.518 13.905 11.887 1.00 93.12 80 PRO A CA 1
ATOM 650 C C . PRO A 1 80 ? -19.842 14.300 11.220 1.00 93.12 80 PRO A C 1
ATOM 652 O O . PRO A 1 80 ? -20.775 13.492 11.105 1.00 93.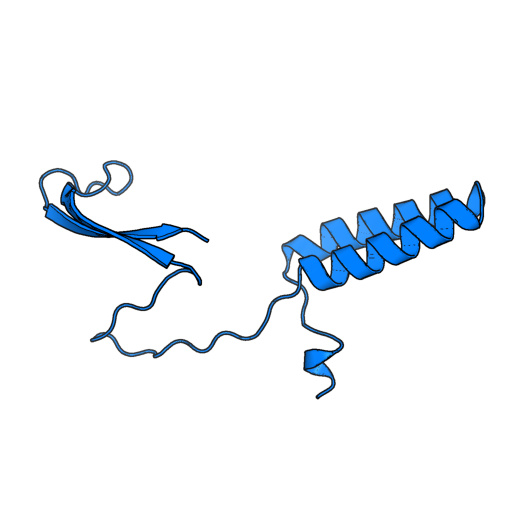12 80 PRO A O 1
ATOM 655 N N . ARG A 1 81 ? -19.909 15.544 10.738 1.00 91.88 81 ARG A N 1
ATOM 656 C CA . ARG A 1 81 ? -21.101 16.099 10.083 1.00 91.88 81 ARG A CA 1
ATOM 657 C C . ARG A 1 81 ? -21.397 15.420 8.754 1.00 91.88 81 ARG A C 1
ATOM 659 O O . ARG A 1 81 ? -22.556 15.235 8.404 1.00 91.88 81 ARG A O 1
ATOM 666 N N . GLU A 1 82 ? -20.358 15.000 8.042 1.00 93.06 82 GLU A N 1
ATOM 667 C CA . GLU A 1 82 ? -20.429 14.303 6.756 1.00 93.06 82 GLU A CA 1
ATOM 668 C C . GLU A 1 82 ? -21.225 12.993 6.846 1.00 93.06 82 GLU A C 1
ATOM 670 O O . GLU A 1 82 ? -21.758 12.526 5.843 1.00 93.06 82 GLU A O 1
ATOM 675 N N . LEU A 1 83 ? -21.337 12.423 8.053 1.00 92.81 83 LEU A N 1
ATOM 676 C CA . LEU A 1 83 ? -22.104 11.211 8.338 1.00 92.81 83 LEU A CA 1
ATOM 677 C C . LEU A 1 83 ? -23.426 11.486 9.076 1.00 92.81 83 LEU A C 1
ATOM 679 O O . LEU A 1 83 ? -24.097 10.540 9.482 1.00 92.81 83 LEU A O 1
ATOM 683 N N . ASN A 1 84 ? -23.822 12.753 9.252 1.00 93.94 84 ASN A N 1
ATOM 684 C CA . ASN A 1 84 ? -25.002 13.170 10.024 1.00 93.94 84 ASN A CA 1
ATOM 685 C C . ASN A 1 84 ? -24.988 12.670 11.485 1.00 93.94 84 ASN A C 1
ATOM 687 O O . ASN A 1 84 ? -26.018 12.262 12.025 1.00 93.94 84 ASN A O 1
ATOM 691 N N . LEU A 1 85 ? -23.815 12.681 12.128 1.00 93.94 85 LEU A N 1
ATOM 692 C CA . LEU A 1 85 ? -23.625 12.214 13.510 1.00 93.94 85 LEU A CA 1
ATOM 693 C C . LEU A 1 85 ? -23.453 13.356 14.529 1.00 93.94 85 LEU A C 1
ATOM 695 O O . LEU A 1 85 ? -23.018 13.114 15.658 1.00 93.94 85 LEU A O 1
ATOM 699 N N . GLU A 1 86 ? -23.802 14.585 14.146 1.00 91.81 86 GLU A N 1
ATOM 700 C CA . GLU A 1 86 ? -23.723 15.760 15.020 1.00 91.81 86 GLU A CA 1
ATOM 701 C C . GLU A 1 86 ? -24.571 15.589 16.293 1.00 91.81 86 GLU A C 1
ATOM 703 O O . GLU A 1 86 ? -25.605 14.916 16.306 1.00 91.81 86 GLU A O 1
ATOM 708 N N . GLY A 1 87 ? -24.112 16.188 17.394 1.00 91.44 87 GLY A N 1
ATOM 709 C CA . GLY A 1 87 ? -24.783 16.119 18.697 1.00 91.44 87 GLY A CA 1
ATOM 710 C C . GLY A 1 87 ? -24.601 14.798 19.457 1.00 91.44 87 GLY A C 1
ATOM 711 O O . GLY A 1 87 ? -25.039 14.694 20.603 1.00 91.44 87 GLY A O 1
ATOM 712 N N . LYS A 1 88 ? -23.928 13.797 18.872 1.00 95.44 88 LYS A N 1
ATOM 713 C CA . LYS A 1 88 ? -23.512 12.567 19.565 1.00 95.44 88 LYS A CA 1
ATOM 714 C C . LYS A 1 88 ? -22.007 12.569 19.801 1.00 95.44 88 LYS A C 1
ATOM 716 O O . LYS A 1 88 ? -21.237 12.920 18.909 1.00 95.44 88 LYS A O 1
ATOM 721 N N . LYS A 1 89 ? -21.589 12.148 20.996 1.00 95.56 89 LYS A N 1
ATOM 722 C CA . LYS A 1 89 ? -20.175 11.996 21.351 1.00 95.56 89 LYS A CA 1
ATOM 723 C C . LYS A 1 89 ? -19.689 10.579 21.075 1.00 95.56 89 LYS A C 1
ATOM 725 O O . LYS A 1 89 ? -20.394 9.616 21.361 1.00 95.56 89 LYS A O 1
ATOM 730 N N . PHE A 1 90 ? -18.469 10.477 20.563 1.00 95.25 90 PHE A N 1
ATOM 731 C CA . PHE A 1 90 ? -17.773 9.224 20.290 1.00 95.25 90 PHE A CA 1
ATOM 732 C C . PHE A 1 90 ? -16.352 9.276 20.846 1.00 95.25 90 PHE A C 1
ATOM 734 O O . PHE A 1 90 ? -15.725 10.339 20.879 1.00 95.25 90 PHE A O 1
ATOM 741 N N . THR A 1 91 ? -15.811 8.118 21.221 1.00 95.06 91 THR A N 1
ATOM 742 C CA . THR A 1 91 ? -14.377 7.964 21.486 1.00 95.06 91 THR A CA 1
ATOM 743 C C . THR A 1 91 ? -13.627 7.931 20.156 1.00 95.06 91 THR A C 1
ATOM 745 O O . THR A 1 91 ? -13.710 6.961 19.407 1.00 95.06 91 THR A O 1
ATOM 748 N N . LYS A 1 92 ? -12.881 8.993 19.854 1.00 93.94 92 LYS A N 1
ATOM 749 C CA . LYS A 1 92 ? -11.994 9.064 18.693 1.00 93.94 92 LYS A CA 1
ATOM 750 C C . LYS A 1 92 ? -10.614 8.539 19.064 1.00 93.94 92 LYS A C 1
ATOM 752 O O . LYS A 1 92 ? -9.979 9.062 19.980 1.00 93.94 92 LYS A O 1
ATOM 757 N N . VAL A 1 93 ? -10.141 7.567 18.289 1.00 94.62 93 VAL A N 1
ATOM 758 C CA . VAL A 1 93 ? -8.769 7.051 18.331 1.00 94.62 93 VAL A CA 1
ATOM 759 C C . VAL A 1 93 ? -8.041 7.545 17.081 1.00 94.62 93 VAL A C 1
ATOM 761 O O . VAL A 1 93 ? -8.402 7.175 15.967 1.00 94.62 93 VAL A O 1
ATOM 764 N N . SER A 1 94 ? -7.045 8.412 17.256 1.00 94.12 94 SER A N 1
ATOM 765 C CA . SER A 1 94 ? -6.230 8.943 16.157 1.00 94.12 94 SER A CA 1
ATOM 766 C C . SER A 1 94 ? -4.993 8.069 15.945 1.00 94.12 94 SER A C 1
ATOM 768 O O . SER A 1 94 ? -4.244 7.827 16.895 1.00 94.12 94 SER A O 1
ATOM 770 N N . ILE A 1 95 ? -4.758 7.646 14.702 1.00 95.50 95 ILE A N 1
ATOM 771 C CA . ILE A 1 95 ? -3.640 6.780 14.306 1.00 95.50 95 ILE A CA 1
ATOM 772 C C . ILE A 1 95 ? -2.767 7.528 13.296 1.00 95.50 95 ILE A C 1
ATOM 774 O O . ILE A 1 95 ? -3.285 8.105 12.340 1.00 95.50 95 ILE A O 1
ATOM 778 N N . PHE A 1 96 ? -1.454 7.514 13.513 1.00 94.12 96 PHE A N 1
ATOM 779 C CA . PHE A 1 96 ? -0.460 7.990 12.553 1.00 94.12 96 PHE A CA 1
ATOM 780 C C . PHE A 1 96 ? 0.199 6.792 11.860 1.00 94.12 96 PHE A C 1
ATOM 782 O O . PHE A 1 96 ? 0.760 5.935 12.548 1.00 94.12 96 PHE A O 1
ATOM 789 N N . MET A 1 97 ? 0.087 6.741 10.530 1.00 85.88 97 MET A N 1
ATOM 790 C CA . MET A 1 97 ? 0.739 5.761 9.649 1.00 85.88 97 MET A CA 1
ATOM 791 C C . MET A 1 97 ? 2.156 6.195 9.292 1.00 85.88 97 MET A C 1
ATOM 793 O O . MET A 1 97 ? 2.318 7.383 8.937 1.00 85.88 97 MET A O 1
#

Sequence (97 aa):
MLDKIFPKIHDEGYKFLVIFGLATIILNFIHGFLGFIGLILTIWCYYFFRDPERISINDDNYLVSPADGTIIQVQETEGPRELNLEGKKFTKVSIFM

pLDDT: mean 93.5, std 5.59, range [64.5, 98.44]

Radius of gyration: 21.11 Å; Cα contacts (8 Å, |Δi|>4): 110; chains: 1; bounding box: 46×35×50 Å

Organism: NCBI:txid408172

Solvent-accessible surface area (backbone atoms only — not comparable to full-atom values): 5880 Å² total; per-residue (Å²): 114,65,58,78,79,58,53,50,61,34,81,74,34,55,61,54,38,51,52,36,48,53,51,16,56,56,32,35,76,76,37,62,70,52,14,50,52,27,48,54,50,29,54,49,48,48,63,69,29,45,44,76,92,80,85,77,88,86,49,94,91,58,87,76,77,95,64,77,64,46,81,77,45,76,46,80,42,68,35,56,65,96,75,72,32,62,95,38,78,41,81,45,76,43,69,49,115

Secondary structure (DSSP, 8-state):
-HHHHSPPBPTTHHHHHHHHHHHHHHHHHH-HHHHHHHHHHHHHHHHHTB---------TT-PPPSSSSEEEEEEEEEPPGGGT-TT-EEEEEEEE-

Mean predicted aligned error: 5.51 Å

Nearest PDB structures (foldseek):
  7a01-assembly1_D3  TM=2.559E-01  e=8.441E+00  Oryctolagus cuniculus

Foldseek 3Di:
D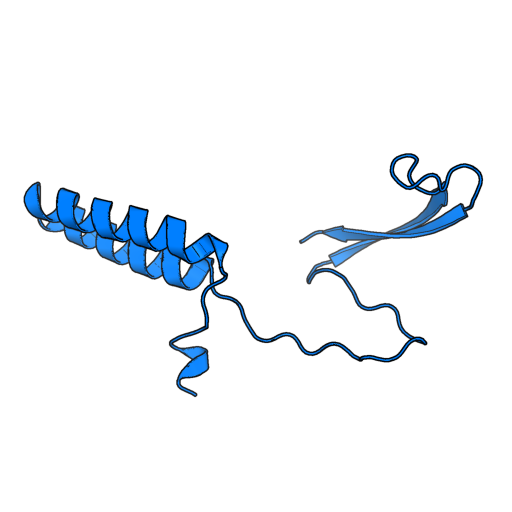VCVVQADFDPVLVVVLVVLVVVLVVLCVVPVVSNVVSVVVSVVSSVVRGDDDDDDPPDPVDDDDPDDFDFPDWDWDFDDVVVVRGPDIDTDTDGDD

InterPro domains:
  IPR003817 Phosphatidylserine decarboxylase-related [PF02666] (42-91)
  IPR033175 Phosphatidylserine decarboxylase, prokaryotes [PTHR35809] (8-97)